Protein AF-A0A1E5RBU7-F1 (afdb_monomer_lite)

Secondary structure (DSSP, 8-state):
--TTTHHHHTT--GGGHHHHHHHHHHHHH-HHHHHTTTTHHHHHHHHHHHHHHHHHHHHHHHHHHHHHHHHHHHHHHHHHHHHHSHHHHHHHHHHHHHHHHHHHHHHHHHHHTTS--

Organism: NCBI:txid56408

Foldseek 3Di:
DVVVVVVVVVQDDCVLVVLVVLLVVQCVPDVVCVVVVVSVVSVVVSVVVSVVSVVVVVVVVVVVVVVVVVVVVVVVVVVCCVVPNVVVVVVVVVVVVVVVVVVVVVVVVVVVVVPDD

Sequence (117 aa):
MRLTFLFIISTFPPACYDLIQALNECHQKEYYKRALGLCNVEKDALSKCLHDARLEGTKYAINKNKEKRKRLEEKWKKMQEEQYGEDMFLKKLLQKKIAERDGKVAAEQGLANKTQP

InterPro domains:
  IPR013892 Cytochrome c oxidase biogenesis protein Cmc1-like [PF08583] (14-73)

Radius of gyration: 36.73 Å; chains: 1; bounding box: 60×24×111 Å

Structure (mmCIF, N/CA/C/O backbone):
data_AF-A0A1E5RBU7-F1
#
_entry.id   AF-A0A1E5RBU7-F1
#
loop_
_atom_site.group_PDB
_atom_site.id
_atom_site.type_symbol
_atom_site.label_atom_id
_atom_site.label_alt_id
_atom_site.label_comp_id
_atom_site.label_asym_id
_atom_site.label_entity_id
_atom_site.label_seq_id
_atom_site.pdbx_PDB_ins_code
_atom_site.Cartn_x
_atom_site.Cartn_y
_atom_site.Cartn_z
_atom_site.occupancy
_atom_site.B_iso_or_equiv
_atom_site.auth_seq_id
_atom_site.auth_comp_id
_atom_site.auth_asym_id
_atom_site.auth_atom_id
_atom_site.pdbx_PDB_model_num
ATOM 1 N N . MET A 1 1 ? 10.456 15.694 9.375 1.00 47.50 1 MET A N 1
ATOM 2 C CA . MET A 1 1 ? 10.848 15.39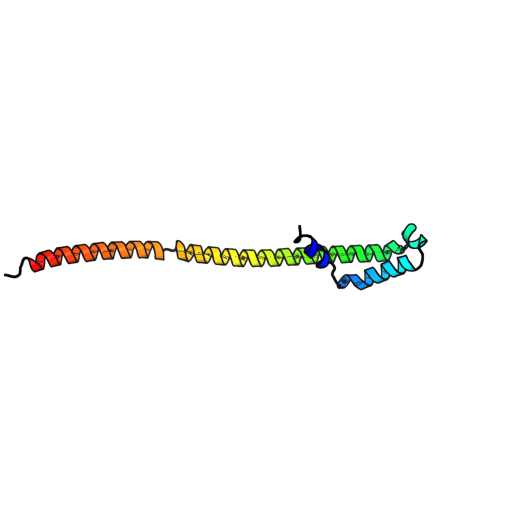8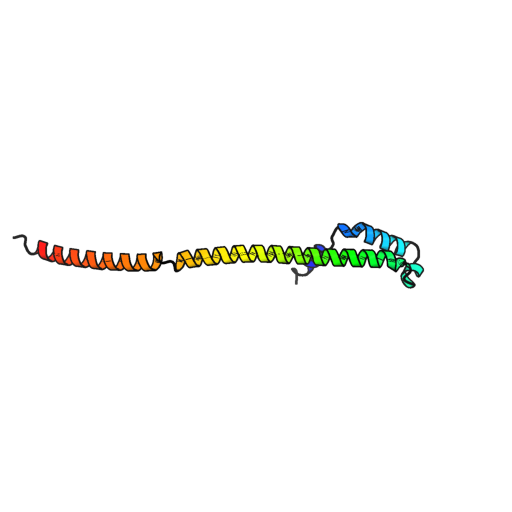 7.973 1.00 47.50 1 MET A CA 1
ATOM 3 C C . MET A 1 1 ? 11.666 14.103 7.791 1.00 47.50 1 MET A C 1
ATOM 5 O O . MET A 1 1 ? 12.143 13.863 6.695 1.00 47.50 1 MET A O 1
ATOM 9 N N . ARG A 1 2 ? 11.815 13.229 8.807 1.00 49.47 2 ARG A N 1
ATOM 10 C CA . ARG A 1 2 ? 12.570 11.957 8.688 1.00 49.47 2 ARG A CA 1
ATOM 11 C C . ARG A 1 2 ? 11.719 10.738 8.286 1.00 49.47 2 ARG A C 1
ATOM 13 O O . ARG A 1 2 ? 12.262 9.763 7.788 1.00 49.47 2 ARG A O 1
ATOM 20 N N . LEU A 1 3 ? 10.394 10.803 8.459 1.00 46.00 3 LEU A N 1
ATOM 21 C CA . LEU A 1 3 ? 9.478 9.696 8.139 1.00 46.00 3 LEU A CA 1
ATOM 22 C C . LEU A 1 3 ? 9.105 9.594 6.651 1.00 46.00 3 LEU A C 1
ATOM 24 O O . LEU A 1 3 ? 8.689 8.533 6.205 1.00 46.00 3 LEU A O 1
ATOM 28 N N . THR A 1 4 ? 9.280 10.659 5.867 1.00 54.56 4 THR A N 1
ATOM 29 C CA . THR A 1 4 ? 8.995 10.643 4.423 1.00 54.56 4 THR A CA 1
ATOM 30 C C . THR A 1 4 ? 10.096 9.959 3.610 1.00 54.56 4 THR A C 1
ATOM 32 O O . THR A 1 4 ? 9.807 9.375 2.572 1.00 54.56 4 THR A O 1
ATOM 35 N N . PHE A 1 5 ? 11.345 9.961 4.089 1.00 45.69 5 PHE A N 1
ATOM 36 C CA . PHE A 1 5 ? 12.487 9.421 3.341 1.00 45.69 5 PHE A CA 1
ATOM 37 C C . PHE A 1 5 ? 12.535 7.881 3.340 1.00 45.69 5 PHE A C 1
ATOM 39 O O . PHE A 1 5 ? 12.896 7.269 2.340 1.00 45.69 5 PHE A O 1
ATOM 46 N N . LEU A 1 6 ? 12.074 7.242 4.422 1.00 47.06 6 LEU A N 1
ATOM 47 C CA . LEU A 1 6 ? 11.942 5.779 4.508 1.00 47.06 6 LEU A CA 1
ATOM 48 C C . LEU A 1 6 ? 10.836 5.214 3.601 1.00 47.06 6 LEU A C 1
ATOM 50 O O . LEU A 1 6 ? 10.859 4.032 3.269 1.00 47.06 6 LEU A O 1
ATOM 54 N N . PHE A 1 7 ? 9.889 6.048 3.167 1.00 49.69 7 PHE A N 1
ATOM 55 C CA . PHE A 1 7 ? 8.786 5.613 2.311 1.00 49.69 7 PHE A CA 1
ATOM 56 C C . PHE A 1 7 ? 9.218 5.386 0.853 1.00 49.69 7 PHE A C 1
ATOM 58 O O . PHE A 1 7 ? 8.594 4.594 0.161 1.00 49.69 7 PHE A O 1
ATOM 65 N N . ILE A 1 8 ? 10.293 6.040 0.394 1.00 53.28 8 ILE A N 1
ATOM 66 C CA . ILE A 1 8 ? 10.735 6.001 -1.013 1.00 53.28 8 ILE A CA 1
ATOM 67 C C . ILE A 1 8 ? 11.624 4.779 -1.307 1.00 53.28 8 ILE A C 1
ATOM 69 O O . ILE A 1 8 ? 11.608 4.243 -2.411 1.00 53.28 8 ILE A O 1
ATOM 73 N N . ILE A 1 9 ? 12.381 4.295 -0.318 1.00 50.28 9 ILE A N 1
ATOM 74 C CA . ILE A 1 9 ? 13.330 3.182 -0.514 1.00 50.28 9 ILE A CA 1
ATOM 75 C C . ILE A 1 9 ? 12.614 1.816 -0.427 1.00 50.28 9 ILE A C 1
ATOM 77 O O . ILE A 1 9 ? 13.040 0.845 -1.039 1.00 50.28 9 ILE A O 1
ATOM 81 N N . SER A 1 10 ? 11.469 1.745 0.264 1.00 52.34 10 SER A N 1
ATOM 82 C CA . SER A 1 10 ? 10.642 0.531 0.391 1.00 52.34 10 SER A CA 1
ATOM 83 C C . SER A 1 10 ? 9.774 0.226 -0.844 1.00 52.34 10 SER A C 1
ATOM 85 O O . SER A 1 10 ? 9.113 -0.811 -0.876 1.00 52.34 10 SER A O 1
ATOM 87 N N . THR A 1 11 ? 9.701 1.132 -1.823 1.00 56.03 11 THR A N 1
ATOM 88 C CA . THR A 1 11 ? 8.712 1.090 -2.919 1.00 56.03 11 THR A CA 1
ATOM 89 C C . THR A 1 11 ? 9.247 0.576 -4.247 1.00 56.03 11 THR A C 1
ATOM 91 O O . THR A 1 11 ? 8.542 0.676 -5.247 1.00 56.03 11 THR A O 1
ATOM 94 N N . PHE A 1 12 ? 10.467 0.041 -4.289 1.00 60.22 12 PHE A N 1
ATOM 95 C CA . PHE A 1 12 ? 11.012 -0.540 -5.510 1.00 60.22 12 PHE A CA 1
ATOM 96 C C . PHE A 1 12 ? 10.989 -2.068 -5.424 1.00 60.22 12 PHE A C 1
ATOM 98 O O . PHE A 1 12 ? 11.821 -2.650 -4.728 1.00 60.22 12 PHE A O 1
ATOM 105 N N . PRO A 1 13 ? 10.016 -2.738 -6.062 1.00 65.31 13 PRO A N 1
ATOM 106 C CA . PRO A 1 13 ? 9.951 -4.186 -6.032 1.00 65.31 13 PRO A CA 1
ATOM 107 C C . PRO A 1 13 ? 11.118 -4.763 -6.839 1.00 65.31 13 PRO A C 1
ATOM 109 O O . PRO A 1 13 ? 11.345 -4.321 -7.969 1.00 65.31 13 PRO A O 1
ATOM 112 N N . PRO A 1 14 ? 11.803 -5.803 -6.332 1.00 71.06 14 PRO A N 1
ATOM 113 C CA . PRO A 1 14 ? 12.838 -6.498 -7.097 1.00 71.06 14 PRO A CA 1
ATOM 114 C C . PRO A 1 14 ? 12.282 -7.134 -8.383 1.00 71.06 14 PRO A C 1
ATOM 116 O O . PRO A 1 14 ? 13.035 -7.390 -9.311 1.00 71.06 14 PRO A O 1
ATOM 119 N N . ALA A 1 15 ? 10.960 -7.330 -8.470 1.00 80.12 15 ALA A N 1
ATOM 120 C CA . ALA A 1 15 ? 10.279 -7.935 -9.612 1.00 80.12 15 ALA A CA 1
ATOM 121 C C . ALA A 1 15 ? 10.439 -7.166 -10.938 1.00 80.12 15 ALA A C 1
ATOM 123 O O . ALA A 1 15 ? 10.315 -7.771 -11.995 1.00 80.12 15 ALA A O 1
ATOM 124 N N . CYS A 1 16 ? 10.721 -5.857 -10.909 1.00 88.81 16 CYS A N 1
ATOM 125 C CA . CYS A 1 16 ? 10.916 -5.077 -12.138 1.00 88.81 16 CYS A CA 1
ATOM 126 C C . CYS A 1 16 ? 12.394 -4.937 -12.547 1.00 88.81 16 CYS A C 1
ATOM 128 O O . CYS A 1 16 ? 12.669 -4.264 -13.542 1.00 88.81 16 CYS A O 1
ATOM 130 N N . TYR A 1 17 ? 13.335 -5.527 -11.793 1.00 89.44 17 TYR A N 1
ATOM 131 C CA . TYR A 1 17 ? 14.784 -5.342 -11.971 1.00 89.44 17 TYR A CA 1
ATOM 132 C C . TYR A 1 17 ? 15.259 -5.648 -13.397 1.00 89.44 17 TYR A C 1
ATOM 134 O O . TYR A 1 17 ? 15.958 -4.832 -13.996 1.00 89.44 17 TYR A O 1
ATOM 142 N N . ASP A 1 18 ? 14.792 -6.750 -13.978 1.00 89.94 18 ASP A N 1
ATOM 143 C CA . ASP A 1 18 ? 15.209 -7.191 -15.314 1.00 89.94 18 ASP A CA 1
ATOM 144 C C . ASP A 1 18 ? 14.802 -6.190 -16.409 1.00 89.94 18 ASP A C 1
ATOM 146 O O . ASP A 1 18 ? 15.564 -5.910 -17.335 1.00 89.94 18 ASP A O 1
ATOM 150 N N . LEU A 1 19 ? 13.627 -5.565 -16.273 1.00 90.50 19 LEU A N 1
ATOM 151 C CA . LEU A 1 19 ? 13.147 -4.535 -17.203 1.00 90.50 19 LEU A CA 1
ATOM 152 C C . LEU A 1 19 ? 13.949 -3.236 -17.082 1.00 90.50 19 LEU A C 1
ATOM 154 O O . LEU A 1 19 ? 14.170 -2.535 -18.070 1.00 90.50 19 LEU A O 1
ATOM 158 N N . ILE A 1 20 ? 14.412 -2.915 -15.874 1.00 90.94 20 ILE A N 1
ATOM 159 C CA . ILE A 1 20 ? 15.293 -1.766 -15.637 1.00 90.94 20 ILE A CA 1
ATOM 160 C C . ILE A 1 20 ? 16.658 -2.024 -16.251 1.00 90.94 20 ILE A C 1
ATOM 162 O O . ILE A 1 20 ? 17.218 -1.120 -16.867 1.00 90.94 20 ILE A O 1
ATOM 166 N N . GLN A 1 21 ? 17.177 -3.244 -16.110 1.00 92.69 21 GLN A N 1
ATOM 167 C CA . GLN A 1 21 ? 18.440 -3.633 -16.714 1.00 92.69 21 GLN A CA 1
ATOM 168 C C . GLN A 1 21 ? 18.356 -3.564 -18.241 1.00 92.69 21 GLN A C 1
ATOM 170 O O . GLN A 1 21 ? 19.189 -2.895 -18.846 1.00 92.69 21 GLN A O 1
ATOM 175 N N . ALA A 1 22 ? 17.305 -4.116 -18.852 1.00 90.50 22 ALA A N 1
ATOM 176 C CA . ALA A 1 22 ? 17.084 -4.046 -20.297 1.00 90.50 22 ALA A CA 1
ATOM 177 C C . ALA A 1 22 ? 16.984 -2.597 -20.816 1.00 90.50 22 ALA A C 1
ATOM 179 O O . ALA A 1 22 ? 17.621 -2.234 -21.809 1.00 90.50 22 ALA A O 1
ATOM 180 N N . LEU A 1 23 ? 16.243 -1.731 -20.115 1.00 91.38 23 LEU A N 1
ATOM 181 C CA . LEU A 1 23 ? 16.155 -0.312 -20.469 1.00 91.38 23 LEU A CA 1
ATOM 182 C C . LEU A 1 23 ? 17.512 0.391 -20.327 1.00 91.38 23 LEU A C 1
ATOM 184 O O . LEU A 1 23 ? 17.889 1.208 -21.171 1.00 91.38 23 LEU A O 1
ATOM 188 N N . ASN A 1 24 ? 18.258 0.071 -19.270 1.00 91.00 24 ASN A N 1
ATOM 189 C CA . ASN A 1 24 ? 19.578 0.640 -19.045 1.00 91.00 24 ASN A CA 1
ATOM 190 C C . ASN A 1 24 ? 20.560 0.180 -20.130 1.00 91.00 24 ASN A C 1
ATOM 192 O O . ASN A 1 24 ? 21.271 1.005 -20.686 1.00 91.00 24 ASN A O 1
ATOM 196 N N . GLU A 1 25 ? 20.538 -1.091 -20.522 1.00 91.75 25 GLU A N 1
ATOM 197 C CA . GLU A 1 25 ? 21.330 -1.602 -21.642 1.00 91.75 25 GLU A CA 1
ATOM 198 C C . GLU A 1 25 ? 21.001 -0.887 -22.958 1.00 91.75 25 GLU A C 1
ATOM 200 O O . GLU A 1 25 ? 21.914 -0.539 -23.707 1.00 91.75 25 GLU A O 1
ATOM 205 N N . CYS A 1 26 ? 19.724 -0.603 -23.236 1.00 88.81 26 CYS A N 1
ATOM 206 C CA . CYS A 1 26 ? 19.342 0.182 -24.412 1.00 88.81 26 CYS A CA 1
ATOM 207 C C . CYS A 1 26 ? 19.902 1.614 -24.353 1.00 88.81 26 CYS A C 1
ATOM 209 O O . CYS A 1 26 ? 20.430 2.117 -25.346 1.00 88.81 26 CYS A O 1
ATOM 211 N N . HIS A 1 27 ? 19.861 2.249 -23.177 1.00 89.69 27 HIS A N 1
ATOM 212 C CA . HIS A 1 27 ? 20.439 3.577 -22.964 1.00 89.69 27 HIS A CA 1
ATOM 213 C C . HIS A 1 27 ? 21.973 3.606 -23.044 1.00 89.69 27 HIS A C 1
ATOM 215 O O . HIS A 1 27 ? 22.522 4.629 -23.450 1.00 89.69 27 HIS A O 1
ATOM 221 N N . GLN A 1 28 ? 22.654 2.525 -22.652 1.00 90.12 28 GLN A N 1
ATOM 222 C CA . GLN A 1 28 ? 24.119 2.419 -22.675 1.00 90.12 28 GLN A CA 1
ATOM 223 C C . GLN A 1 28 ? 24.668 2.100 -24.069 1.00 90.12 28 GLN A C 1
ATOM 225 O O . GLN A 1 28 ? 25.783 2.502 -24.384 1.00 90.12 28 GLN A O 1
ATOM 230 N N . LYS A 1 29 ? 23.901 1.398 -24.914 1.00 85.56 29 LYS A N 1
ATOM 231 C CA . LYS A 1 29 ? 24.343 1.030 -26.268 1.00 85.56 29 LYS A CA 1
ATOM 232 C C . LYS A 1 29 ? 24.570 2.253 -27.155 1.00 85.56 29 LYS A C 1
ATOM 234 O O . LYS A 1 29 ? 25.589 2.329 -27.825 1.00 85.56 29 LYS A O 1
ATOM 239 N N . GLU A 1 30 ? 23.610 3.176 -27.203 1.00 83.38 30 GLU A N 1
ATOM 240 C CA . GLU A 1 30 ? 23.623 4.291 -28.158 1.00 83.38 30 GLU A CA 1
ATOM 241 C C . GLU A 1 30 ? 22.844 5.494 -27.598 1.00 83.38 30 GLU A C 1
ATOM 243 O O . GLU A 1 30 ? 21.621 5.439 -27.432 1.00 83.38 30 GLU A O 1
ATOM 248 N N . TYR A 1 31 ? 23.516 6.624 -27.359 1.00 83.06 31 TYR A N 1
ATOM 249 C CA . TYR A 1 31 ? 22.878 7.828 -26.805 1.00 83.06 31 TYR A CA 1
ATOM 250 C C . TYR A 1 31 ? 21.739 8.370 -27.690 1.00 83.06 31 TYR A C 1
ATOM 252 O O . TYR A 1 31 ? 20.696 8.792 -27.183 1.00 83.06 31 TYR A O 1
ATOM 260 N N . TYR A 1 32 ? 21.884 8.306 -29.019 1.00 84.31 32 TYR A N 1
ATOM 261 C CA . TYR A 1 32 ? 20.841 8.774 -29.937 1.00 84.31 32 TYR A CA 1
ATOM 262 C C . TYR A 1 32 ? 19.578 7.905 -29.874 1.00 84.31 32 TYR A C 1
ATOM 264 O O . TYR A 1 32 ? 18.479 8.429 -30.039 1.00 84.31 32 TYR A O 1
ATOM 272 N N . LYS A 1 33 ? 19.693 6.600 -29.572 1.00 83.38 33 LYS A N 1
ATOM 273 C CA . LYS A 1 33 ? 18.524 5.717 -29.420 1.00 83.38 33 LYS A CA 1
ATOM 274 C C . LYS A 1 33 ? 17.657 6.146 -28.245 1.00 83.38 33 LYS A C 1
ATOM 276 O O . LYS A 1 33 ? 16.432 6.154 -28.351 1.00 83.38 33 LYS A O 1
ATOM 281 N N . ARG A 1 34 ? 18.288 6.596 -27.160 1.00 84.19 34 ARG A N 1
ATOM 282 C CA . ARG A 1 34 ? 17.597 7.215 -26.027 1.00 84.19 34 ARG A CA 1
ATOM 283 C C . ARG A 1 34 ? 16.938 8.541 -26.417 1.00 84.19 34 ARG A C 1
ATOM 285 O O . ARG A 1 34 ? 15.782 8.756 -26.067 1.00 84.1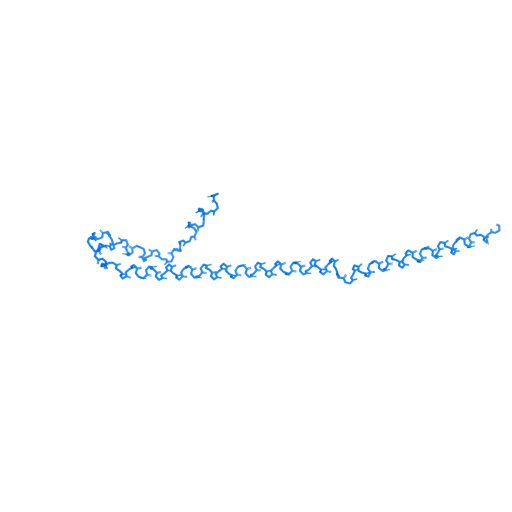9 34 ARG A O 1
ATOM 292 N N . ALA A 1 35 ? 17.650 9.413 -27.131 1.00 84.88 35 ALA A N 1
ATOM 293 C CA . ALA A 1 35 ? 17.145 10.737 -27.506 1.00 84.88 35 ALA A CA 1
ATOM 294 C C . ALA A 1 35 ? 15.968 10.681 -28.500 1.00 84.88 35 ALA A C 1
ATOM 296 O O . ALA A 1 35 ? 15.039 11.476 -28.395 1.00 84.88 35 ALA A O 1
ATOM 297 N N . LEU A 1 36 ? 15.985 9.721 -29.428 1.00 87.69 36 LEU A N 1
ATOM 298 C CA . LEU A 1 36 ? 14.957 9.542 -30.460 1.00 87.69 36 LEU A CA 1
ATOM 299 C C . LEU A 1 36 ? 13.798 8.627 -30.022 1.00 87.69 36 LEU A C 1
ATOM 301 O O . LEU A 1 36 ? 12.867 8.413 -30.792 1.00 87.69 36 LEU A O 1
ATOM 305 N N . GLY A 1 37 ? 13.839 8.076 -28.801 1.00 85.25 37 GLY A N 1
ATOM 306 C CA . GLY A 1 37 ? 12.773 7.214 -28.274 1.00 85.25 37 GLY A CA 1
ATOM 307 C C . GLY A 1 37 ? 12.767 5.786 -28.833 1.00 85.25 37 GLY A C 1
ATOM 308 O O . GLY A 1 37 ? 11.746 5.107 -28.791 1.00 85.25 37 GLY A O 1
ATOM 309 N N . LEU A 1 38 ? 13.897 5.289 -29.333 1.00 87.69 38 LEU A N 1
ATOM 310 C CA . LEU A 1 38 ? 14.020 3.916 -29.843 1.00 87.69 38 LEU A CA 1
ATOM 311 C C . LEU A 1 38 ? 13.989 2.853 -28.724 1.00 87.69 38 LEU A C 1
ATOM 313 O O . LEU A 1 38 ? 13.737 1.692 -29.016 1.00 87.69 38 LEU A O 1
ATOM 317 N N . CYS A 1 39 ? 14.176 3.249 -27.459 1.00 88.88 39 CYS A N 1
ATOM 318 C CA . CYS A 1 39 ? 14.075 2.386 -26.267 1.00 88.88 39 CYS A CA 1
ATOM 319 C C . CYS A 1 39 ? 12.670 2.392 -25.614 1.00 88.88 39 CYS A C 1
ATOM 321 O O . CYS A 1 39 ? 12.530 2.188 -24.405 1.00 88.88 39 CYS A O 1
ATOM 323 N N . ASN A 1 40 ? 11.615 2.742 -26.364 1.00 88.44 40 ASN A N 1
ATOM 324 C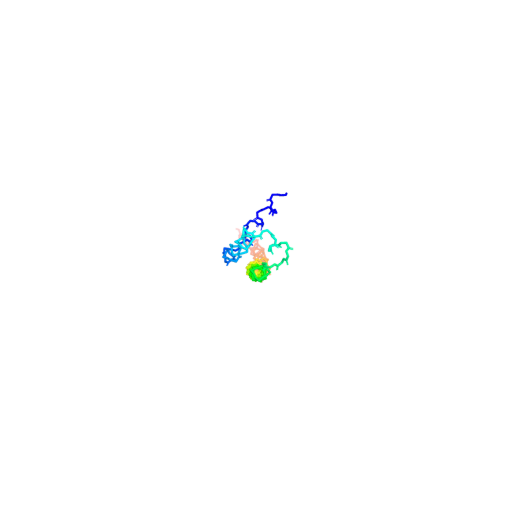 CA . ASN A 1 40 ? 10.263 2.870 -25.802 1.00 88.44 40 ASN A CA 1
ATOM 325 C C . ASN A 1 40 ? 9.633 1.519 -25.432 1.00 88.44 40 ASN A C 1
ATOM 327 O O . ASN A 1 40 ? 8.818 1.471 -24.518 1.00 88.44 40 ASN A O 1
ATOM 331 N N . VAL A 1 41 ? 10.031 0.419 -26.076 1.00 88.75 41 VAL A N 1
ATOM 332 C CA . VAL A 1 41 ? 9.452 -0.909 -25.811 1.00 88.75 41 VAL A CA 1
ATOM 333 C C . VAL A 1 41 ? 9.772 -1.371 -24.388 1.00 88.75 41 VAL A C 1
ATOM 335 O O . VAL A 1 41 ? 8.877 -1.744 -23.627 1.00 88.75 41 VAL A O 1
ATOM 338 N N . GLU A 1 42 ? 11.041 -1.286 -23.996 1.00 89.06 42 GLU A N 1
ATOM 339 C CA . GLU A 1 42 ? 11.521 -1.641 -22.661 1.00 89.06 42 GLU A CA 1
ATOM 340 C C . GLU A 1 42 ? 10.961 -0.675 -21.611 1.00 89.06 42 GLU A C 1
ATOM 342 O O . GLU A 1 42 ? 10.541 -1.086 -20.527 1.00 89.06 42 GLU A O 1
ATOM 347 N N . LYS A 1 43 ? 10.886 0.617 -21.954 1.00 89.69 43 LYS A N 1
ATOM 348 C CA . LYS A 1 43 ? 10.302 1.655 -21.097 1.00 89.69 43 LYS A CA 1
ATOM 349 C C . LYS A 1 43 ? 8.818 1.410 -20.818 1.00 89.69 43 LYS A C 1
ATOM 351 O O . LYS A 1 43 ? 8.380 1.593 -19.679 1.00 89.69 43 LYS A O 1
ATOM 356 N N . ASP A 1 44 ? 8.044 1.012 -21.820 1.00 93.25 44 ASP A N 1
ATOM 357 C CA . ASP A 1 44 ? 6.613 0.748 -21.674 1.00 93.25 44 ASP A CA 1
ATOM 358 C C . ASP A 1 44 ? 6.373 -0.507 -20.835 1.00 93.25 44 ASP A C 1
ATOM 360 O O . ASP A 1 44 ? 5.507 -0.511 -19.956 1.00 93.25 44 ASP A O 1
ATOM 364 N N . ALA A 1 45 ? 7.178 -1.552 -21.046 1.00 92.19 45 ALA A N 1
ATOM 365 C CA . ALA A 1 45 ? 7.152 -2.752 -20.216 1.00 92.19 45 ALA A CA 1
ATOM 366 C C . ALA A 1 45 ? 7.473 -2.426 -18.747 1.00 92.19 45 ALA A C 1
ATOM 368 O O . ALA A 1 45 ? 6.730 -2.818 -17.844 1.00 92.19 45 ALA A O 1
ATOM 369 N N . LEU A 1 46 ? 8.521 -1.633 -18.501 1.00 92.44 46 LEU A N 1
ATOM 370 C CA . LEU A 1 46 ? 8.875 -1.172 -17.160 1.00 92.44 46 LEU A CA 1
ATOM 371 C C . LEU A 1 46 ? 7.764 -0.324 -16.526 1.00 92.44 46 LEU A C 1
ATOM 373 O O . LEU A 1 46 ? 7.434 -0.507 -15.354 1.00 92.44 46 LEU A O 1
ATOM 377 N N . SER A 1 47 ? 7.161 0.584 -17.293 1.00 91.88 47 SER A N 1
ATOM 378 C CA . SER A 1 47 ? 6.087 1.451 -16.795 1.00 91.88 47 SER A CA 1
ATOM 379 C C . SER A 1 47 ? 4.864 0.643 -16.358 1.00 91.88 47 SER A C 1
ATOM 381 O O . SER A 1 47 ? 4.273 0.953 -15.324 1.00 91.88 47 SER A O 1
ATOM 383 N N . LYS A 1 48 ? 4.524 -0.428 -17.089 1.00 93.38 48 LYS A N 1
ATOM 384 C CA . LYS A 1 48 ? 3.467 -1.372 -16.696 1.00 93.38 48 LYS A CA 1
ATOM 385 C C . LYS A 1 48 ? 3.826 -2.111 -15.407 1.00 93.38 48 LYS A C 1
ATOM 387 O O . LYS A 1 48 ? 3.042 -2.080 -14.465 1.00 93.38 48 LYS A O 1
ATOM 392 N N . CYS A 1 49 ? 5.038 -2.662 -15.316 1.00 93.12 49 CYS A N 1
ATOM 393 C CA . CYS A 1 49 ? 5.499 -3.360 -14.111 1.00 93.12 49 CYS A CA 1
ATOM 394 C C . CYS A 1 49 ? 5.425 -2.472 -12.857 1.00 93.12 49 CYS A C 1
ATOM 396 O O . CYS A 1 49 ? 4.888 -2.872 -11.825 1.00 93.12 49 CYS A O 1
ATOM 398 N N . LEU A 1 50 ? 5.905 -1.226 -12.950 1.00 90.50 50 LEU A N 1
ATOM 399 C CA . LEU A 1 50 ? 5.854 -0.271 -11.839 1.00 90.50 50 LEU A CA 1
ATOM 400 C C . LEU A 1 50 ? 4.422 0.145 -11.483 1.00 90.50 50 LEU A C 1
ATOM 402 O O . LEU A 1 50 ? 4.123 0.394 -10.311 1.00 90.50 50 LEU A O 1
ATOM 406 N N . HIS A 1 51 ? 3.534 0.229 -12.474 1.00 91.25 51 HIS A N 1
ATOM 407 C CA . HIS A 1 51 ? 2.122 0.500 -12.240 1.00 91.25 51 HIS A CA 1
ATOM 408 C C . HIS A 1 51 ? 1.461 -0.637 -11.454 1.00 91.25 51 HIS A C 1
ATOM 410 O O . HIS A 1 51 ? 0.829 -0.385 -10.425 1.00 91.25 51 HIS A O 1
ATOM 416 N N . ASP A 1 52 ? 1.671 -1.879 -11.882 1.00 91.62 52 ASP A N 1
ATOM 417 C CA . ASP A 1 52 ? 1.105 -3.062 -11.234 1.00 91.62 52 ASP A CA 1
ATOM 418 C C . ASP A 1 52 ? 1.638 -3.222 -9.810 1.00 91.62 52 ASP A C 1
ATOM 420 O O . ASP A 1 52 ? 0.859 -3.348 -8.864 1.00 91.62 52 ASP A O 1
ATOM 424 N N . ALA A 1 53 ? 2.946 -3.060 -9.622 1.00 89.69 53 ALA A N 1
ATOM 425 C CA . ALA A 1 53 ? 3.575 -3.039 -8.308 1.00 89.69 53 ALA A CA 1
ATOM 426 C C . ALA A 1 53 ? 2.958 -1.997 -7.358 1.00 89.69 53 ALA A C 1
ATOM 428 O O . ALA A 1 53 ? 2.711 -2.264 -6.177 1.00 89.69 53 ALA A O 1
ATOM 429 N N . ARG A 1 54 ? 2.672 -0.791 -7.865 1.00 89.19 54 ARG A N 1
ATOM 430 C CA . ARG A 1 54 ? 2.002 0.259 -7.087 1.00 89.19 54 ARG A CA 1
ATOM 431 C C . ARG A 1 54 ? 0.579 -0.152 -6.705 1.00 89.19 54 ARG A C 1
ATOM 433 O O . ARG A 1 54 ? 0.155 0.098 -5.570 1.00 89.19 54 ARG A O 1
ATOM 440 N N . LEU A 1 55 ? -0.168 -0.756 -7.628 1.00 91.12 55 LEU A N 1
ATOM 441 C CA . LEU A 1 55 ? -1.518 -1.253 -7.363 1.00 91.12 55 LEU A CA 1
ATOM 442 C C . LEU A 1 55 ? -1.506 -2.373 -6.320 1.00 91.12 55 LEU A C 1
ATOM 444 O O . LEU A 1 55 ? -2.318 -2.346 -5.395 1.00 91.12 55 LEU A O 1
ATOM 448 N N . GLU A 1 56 ? -0.579 -3.320 -6.419 1.00 90.25 56 GLU A N 1
ATOM 449 C CA . GLU A 1 56 ? -0.409 -4.408 -5.454 1.00 90.25 56 GLU A CA 1
ATOM 450 C C . GLU A 1 56 ? -0.057 -3.889 -4.063 1.00 90.25 56 GLU A C 1
ATOM 452 O O . GLU A 1 56 ? -0.722 -4.247 -3.086 1.00 90.25 56 GLU A O 1
ATOM 457 N N . GLY A 1 57 ? 0.907 -2.970 -3.967 1.00 88.00 57 GLY A N 1
ATOM 458 C CA . GLY A 1 57 ? 1.255 -2.317 -2.706 1.00 88.00 57 GLY A CA 1
ATOM 459 C C . GLY A 1 57 ? 0.057 -1.596 -2.081 1.00 88.00 57 GLY A C 1
ATOM 460 O O . GLY A 1 57 ? -0.192 -1.704 -0.877 1.00 88.00 57 GLY A O 1
ATOM 461 N N . THR A 1 58 ? -0.749 -0.926 -2.909 1.00 87.88 58 THR A N 1
ATOM 462 C CA . THR A 1 58 ? -1.977 -0.252 -2.465 1.00 87.88 58 THR A CA 1
ATOM 463 C C . THR A 1 58 ? -3.023 -1.257 -1.974 1.00 87.88 58 THR A C 1
ATOM 465 O O . THR A 1 58 ? -3.585 -1.078 -0.892 1.00 87.88 58 THR A O 1
ATOM 468 N N . LYS A 1 59 ? -3.259 -2.349 -2.712 1.00 91.75 59 LYS A N 1
ATOM 469 C CA . LYS A 1 59 ? -4.179 -3.432 -2.317 1.00 91.75 59 LYS A CA 1
ATOM 470 C C . LYS A 1 59 ? -3.754 -4.063 -0.989 1.00 91.75 59 LYS A C 1
ATOM 472 O O . LYS A 1 59 ? -4.586 -4.222 -0.093 1.00 91.75 59 LYS A O 1
ATOM 477 N N . TYR A 1 60 ? -2.466 -4.364 -0.832 1.00 90.75 60 TYR A N 1
ATOM 478 C CA . TYR A 1 60 ? -1.906 -4.899 0.408 1.00 90.75 60 TYR A CA 1
ATOM 479 C C . TYR A 1 60 ? -2.122 -3.938 1.585 1.00 90.75 60 TYR A C 1
ATOM 481 O O . TYR A 1 60 ? -2.617 -4.349 2.638 1.00 90.75 60 TYR A O 1
ATOM 489 N N . ALA A 1 61 ? -1.832 -2.646 1.403 1.00 88.94 61 ALA A N 1
ATOM 490 C CA . ALA A 1 61 ? -2.043 -1.632 2.433 1.00 88.94 61 ALA A CA 1
ATOM 491 C C . ALA A 1 61 ? -3.524 -1.500 2.828 1.00 88.94 61 ALA A C 1
ATOM 493 O O . ALA A 1 61 ? -3.840 -1.435 4.018 1.00 88.94 61 ALA A O 1
ATOM 494 N N . ILE A 1 62 ? -4.441 -1.520 1.854 1.00 92.38 62 ILE A N 1
ATOM 495 C CA . ILE A 1 62 ? -5.889 -1.499 2.103 1.00 92.38 62 ILE A CA 1
ATOM 496 C C . ILE A 1 62 ? -6.307 -2.718 2.927 1.00 92.38 62 ILE A C 1
ATOM 498 O O . ILE A 1 62 ? -6.997 -2.560 3.934 1.00 92.38 62 ILE A O 1
ATOM 502 N N . ASN A 1 63 ? -5.878 -3.922 2.544 1.00 94.94 63 ASN A N 1
ATOM 503 C CA . ASN A 1 63 ? -6.234 -5.152 3.253 1.00 94.94 63 ASN A CA 1
ATOM 504 C C . ASN A 1 63 ? -5.691 -5.159 4.686 1.00 94.94 63 ASN A C 1
ATOM 506 O O . ASN A 1 63 ? -6.443 -5.410 5.628 1.00 94.94 63 ASN A O 1
ATOM 510 N N . LYS A 1 64 ? -4.428 -4.766 4.868 1.00 94.75 64 LYS A N 1
ATOM 511 C CA . LYS A 1 64 ? -3.803 -4.626 6.189 1.00 94.75 64 LYS A CA 1
ATOM 512 C C . LYS A 1 64 ? -4.527 -3.599 7.060 1.00 94.75 64 LYS A C 1
ATOM 514 O O . LYS A 1 64 ? -4.717 -3.817 8.255 1.00 94.75 64 LYS A O 1
ATOM 519 N N . ASN A 1 65 ? -4.959 -2.481 6.480 1.00 92.75 65 ASN A N 1
ATOM 520 C CA . ASN A 1 65 ? -5.722 -1.467 7.203 1.00 92.75 65 ASN A CA 1
ATOM 521 C C . ASN A 1 65 ? -7.126 -1.959 7.565 1.00 92.75 65 ASN A C 1
ATOM 523 O O . ASN A 1 65 ? -7.572 -1.717 8.684 1.00 92.75 65 ASN A O 1
ATOM 527 N N . LYS A 1 66 ? -7.806 -2.686 6.671 1.00 95.50 66 LYS A N 1
ATOM 528 C CA . LYS A 1 66 ? -9.099 -3.322 6.968 1.00 95.50 66 LYS A CA 1
ATOM 529 C C . LYS A 1 66 ? -8.977 -4.308 8.128 1.00 95.50 66 LYS A C 1
ATOM 531 O O . LYS A 1 66 ? -9.780 -4.251 9.051 1.00 95.50 66 LYS A O 1
ATOM 536 N N . GLU A 1 67 ? -7.959 -5.163 8.119 1.00 95.38 67 GLU A N 1
ATOM 537 C CA . GLU A 1 67 ? -7.701 -6.121 9.198 1.00 95.38 67 GLU A CA 1
ATOM 538 C C . GLU A 1 67 ? -7.423 -5.419 10.535 1.00 95.38 67 GLU A C 1
ATOM 540 O O . GLU A 1 67 ? -8.015 -5.761 11.558 1.00 95.38 67 GLU A O 1
ATOM 545 N N . LYS A 1 68 ? -6.580 -4.379 10.528 1.00 93.94 68 LYS A N 1
ATOM 546 C CA . LYS A 1 68 ? -6.334 -3.554 11.718 1.00 93.94 68 LYS A CA 1
ATOM 547 C C . LYS A 1 68 ? -7.615 -2.909 12.240 1.00 93.94 68 LYS A C 1
ATOM 549 O O . LYS A 1 68 ? -7.845 -2.938 13.443 1.00 93.94 68 LYS A O 1
ATOM 554 N N . ARG A 1 69 ? -8.447 -2.351 11.354 1.00 93.50 69 ARG A N 1
ATOM 555 C CA . ARG A 1 69 ? -9.728 -1.736 11.732 1.00 93.50 69 ARG A CA 1
ATOM 556 C C . ARG A 1 69 ? -10.670 -2.744 12.378 1.00 93.50 69 ARG A C 1
ATOM 558 O O . ARG A 1 69 ? -11.169 -2.446 13.452 1.00 93.50 69 ARG A O 1
ATOM 565 N N . LYS A 1 70 ? -10.825 -3.938 11.795 1.00 95.62 70 LYS A N 1
ATOM 566 C CA . LYS A 1 70 ? -11.638 -5.019 12.382 1.00 95.62 70 LYS A CA 1
ATOM 567 C C . LYS A 1 70 ? -11.181 -5.365 13.799 1.00 95.62 70 LYS A C 1
ATOM 569 O O . LYS A 1 70 ? -11.981 -5.357 14.722 1.00 95.62 70 LYS A O 1
ATOM 574 N N . ARG A 1 71 ? -9.873 -5.561 13.997 1.00 94.56 71 ARG A N 1
ATOM 575 C CA . ARG A 1 71 ? -9.304 -5.861 15.324 1.00 94.56 71 ARG A CA 1
ATOM 576 C C . ARG A 1 71 ? -9.529 -4.744 16.342 1.00 94.56 71 ARG A C 1
ATOM 578 O O . ARG A 1 71 ? -9.690 -5.020 17.526 1.00 94.56 71 ARG A O 1
ATOM 585 N N . LEU A 1 72 ? -9.468 -3.485 15.910 1.00 93.38 72 LEU A N 1
ATOM 586 C CA . LEU A 1 72 ? -9.728 -2.341 16.786 1.00 93.38 72 LEU A CA 1
ATOM 587 C C . LEU A 1 72 ? -11.207 -2.248 17.152 1.00 93.38 72 LEU A C 1
ATOM 589 O O . LEU A 1 72 ? -11.522 -2.052 18.319 1.00 93.38 72 LEU A O 1
ATOM 593 N N . GLU A 1 73 ? -12.095 -2.446 16.184 1.00 94.12 73 GLU A N 1
ATOM 594 C CA . GLU A 1 73 ? -13.541 -2.447 16.389 1.00 94.12 73 GLU A CA 1
ATOM 595 C C . GLU A 1 73 ? -13.983 -3.576 17.327 1.00 94.12 73 GLU A C 1
ATOM 597 O O . GLU A 1 73 ? -14.714 -3.326 18.279 1.00 94.12 73 GLU A O 1
ATOM 602 N N . GLU A 1 74 ? -13.459 -4.792 17.150 1.00 93.69 74 GLU A N 1
ATOM 603 C CA . GLU A 1 74 ? -13.692 -5.916 18.066 1.00 93.69 74 GLU A CA 1
ATOM 604 C C . GLU A 1 74 ? -13.240 -5.595 19.497 1.00 93.69 74 GLU A C 1
ATOM 606 O O . GLU A 1 74 ? -13.942 -5.905 20.459 1.00 93.69 74 GLU A O 1
ATOM 611 N N . LYS A 1 75 ? -12.077 -4.951 19.657 1.00 92.25 75 LYS A N 1
ATOM 612 C CA . LYS A 1 75 ? -11.587 -4.516 20.974 1.00 92.25 75 LYS A CA 1
ATOM 613 C C . LYS A 1 75 ? -12.465 -3.427 21.579 1.00 92.25 75 LYS A C 1
ATOM 615 O O . LYS A 1 75 ? -12.760 -3.491 22.767 1.00 92.25 75 LYS A O 1
ATOM 620 N N . TRP A 1 76 ? -12.881 -2.439 20.789 1.00 89.69 76 TRP A N 1
ATOM 621 C CA . TRP A 1 76 ? -13.790 -1.389 21.249 1.00 89.69 76 TRP A CA 1
ATOM 622 C C . TRP A 1 76 ? -15.138 -1.957 21.675 1.00 89.69 76 TRP A C 1
ATOM 624 O O . TRP A 1 76 ? -15.628 -1.578 22.734 1.00 89.69 76 TRP A O 1
ATOM 634 N N . LYS A 1 77 ? -15.689 -2.912 20.918 1.00 90.31 77 LYS A N 1
ATOM 635 C CA . LYS A 1 77 ? -16.935 -3.591 21.273 1.00 90.31 77 LYS A CA 1
ATOM 636 C C . LYS A 1 77 ? -16.810 -4.347 22.596 1.00 90.31 77 LYS A C 1
ATOM 638 O O . LYS A 1 77 ? -17.642 -4.149 23.470 1.00 90.31 77 LYS A O 1
ATOM 643 N N . LYS A 1 78 ? -15.737 -5.126 22.784 1.00 86.75 78 LYS A N 1
ATOM 644 C CA . LYS A 1 78 ? -15.470 -5.826 24.055 1.00 86.75 78 LYS A CA 1
ATOM 645 C C . LYS A 1 78 ? -15.379 -4.865 25.238 1.00 86.75 78 LYS A C 1
ATOM 647 O O . LYS A 1 78 ? -16.011 -5.096 26.257 1.00 86.75 78 LYS A O 1
ATOM 652 N N . MET A 1 79 ? -14.652 -3.757 25.088 1.00 81.12 79 MET A N 1
ATOM 653 C CA . MET A 1 79 ? -14.549 -2.756 26.155 1.00 81.12 79 MET A CA 1
ATOM 654 C C . MET A 1 79 ? -15.893 -2.076 26.448 1.00 81.12 79 MET A C 1
ATOM 656 O O . MET A 1 79 ? -16.191 -1.795 27.604 1.00 81.12 79 MET A O 1
ATOM 660 N N . GLN A 1 80 ? -16.718 -1.816 25.430 1.00 80.88 80 GLN A N 1
ATOM 661 C CA . GLN A 1 80 ? -18.067 -1.279 25.633 1.00 80.88 80 GLN A CA 1
ATOM 662 C C . GLN A 1 80 ? -18.987 -2.284 26.333 1.00 80.88 80 GLN A C 1
ATOM 664 O O . GLN A 1 80 ? -19.707 -1.891 27.246 1.00 80.88 80 GLN A O 1
ATOM 669 N N . GLU A 1 81 ? -18.943 -3.562 25.952 1.00 77.12 81 GLU A N 1
ATOM 670 C CA . GLU A 1 81 ? -19.687 -4.639 26.617 1.00 77.12 81 GLU A CA 1
ATOM 671 C C . GLU A 1 81 ? -19.263 -4.780 28.089 1.00 77.12 81 GLU A C 1
ATOM 673 O O . GLU A 1 81 ? -20.117 -4.837 28.967 1.00 77.12 81 GLU A O 1
ATOM 678 N N . GLU A 1 82 ? -17.964 -4.732 28.390 1.00 71.62 82 GLU A N 1
ATOM 679 C CA . GLU A 1 82 ? -17.455 -4.786 29.769 1.00 71.62 82 GLU A CA 1
ATOM 680 C C . GLU A 1 82 ? -17.853 -3.559 30.608 1.00 71.62 82 GLU A C 1
ATOM 682 O O . GLU A 1 82 ? -18.108 -3.672 31.808 1.00 71.62 82 GLU A O 1
ATOM 687 N N . GLN A 1 83 ? -17.894 -2.373 29.997 1.00 64.94 83 GLN A N 1
ATOM 688 C CA . GLN A 1 83 ? -18.095 -1.111 30.713 1.00 64.94 83 GLN A CA 1
ATOM 689 C C . GLN A 1 83 ? -19.576 -0.706 30.834 1.00 64.94 83 GLN A C 1
ATOM 691 O O . GLN A 1 83 ? -19.951 -0.061 31.816 1.00 64.94 83 GLN A O 1
ATOM 696 N N . TYR A 1 84 ? -20.419 -1.099 29.874 1.00 61.19 84 TYR A N 1
ATOM 697 C CA . TYR A 1 84 ? -21.840 -0.733 29.790 1.00 61.19 84 TYR A CA 1
ATOM 698 C C . TYR A 1 84 ? -22.802 -1.932 29.726 1.00 61.19 84 TYR A C 1
ATOM 700 O O . TYR A 1 84 ? -24.011 -1.717 29.649 1.00 61.19 84 TYR A O 1
ATOM 708 N N . GLY A 1 85 ? -22.310 -3.174 29.765 1.00 64.50 85 GLY A N 1
ATOM 709 C CA . GLY A 1 85 ? -23.152 -4.373 29.796 1.00 64.50 85 GLY A CA 1
ATOM 710 C C . GLY A 1 85 ? -24.082 -4.421 31.013 1.00 64.50 85 GLY A C 1
ATOM 711 O O . GLY A 1 85 ? -23.826 -3.773 32.036 1.00 64.50 85 GLY A O 1
ATOM 712 N N . GLU A 1 86 ? -25.167 -5.202 30.908 1.00 60.28 86 GLU A N 1
ATOM 713 C CA . GLU A 1 86 ? -26.192 -5.373 31.957 1.00 60.28 86 GLU A CA 1
ATOM 714 C C . GLU A 1 86 ? -25.586 -5.648 33.340 1.00 60.28 86 GLU A C 1
ATOM 716 O O . GLU A 1 86 ? -26.119 -5.192 34.350 1.00 60.28 86 GLU A O 1
ATOM 721 N N . ASP A 1 87 ? -24.417 -6.285 33.385 1.00 65.12 87 ASP A N 1
ATOM 722 C CA . ASP A 1 87 ? -23.646 -6.583 34.588 1.00 65.12 87 ASP A CA 1
ATOM 723 C C . ASP A 1 87 ? -23.335 -5.352 35.451 1.00 65.12 87 ASP A C 1
ATOM 725 O O . ASP A 1 87 ? -23.349 -5.447 36.678 1.00 65.12 87 ASP A O 1
ATOM 729 N N . MET A 1 88 ? -23.075 -4.179 34.861 1.00 67.81 88 MET A N 1
ATOM 730 C CA . MET A 1 88 ? -22.807 -2.956 35.632 1.00 67.81 88 MET A CA 1
ATOM 731 C C . MET A 1 88 ? -24.080 -2.371 36.246 1.00 67.81 88 MET A C 1
ATOM 733 O O . MET A 1 88 ? -24.059 -1.879 37.380 1.00 67.81 88 MET A O 1
ATOM 737 N N . PHE A 1 89 ? -25.202 -2.446 35.531 1.00 76.94 89 PHE A N 1
ATOM 738 C CA . PHE A 1 89 ? -26.504 -2.055 36.067 1.00 76.94 89 PHE A CA 1
ATOM 739 C C . PHE A 1 89 ? -26.959 -3.034 37.155 1.00 76.94 89 PHE A C 1
ATOM 741 O O . PHE A 1 89 ? -27.356 -2.618 38.245 1.00 76.94 89 PHE A O 1
ATOM 748 N N . LEU A 1 90 ? -26.799 -4.333 36.908 1.00 81.88 90 LEU A N 1
ATOM 749 C CA . LEU A 1 90 ? -27.140 -5.401 37.834 1.00 81.88 90 LEU A CA 1
ATOM 750 C C . LEU A 1 90 ? -26.281 -5.344 39.102 1.00 81.88 90 LEU A C 1
ATOM 752 O O . LEU A 1 90 ? -26.827 -5.443 40.199 1.00 81.88 90 LEU A O 1
ATOM 756 N N . LYS A 1 91 ? -24.970 -5.082 38.987 1.00 82.94 91 LYS A N 1
ATOM 757 C CA . LYS A 1 91 ? -24.083 -4.843 40.140 1.00 82.94 91 LYS A CA 1
ATOM 758 C C . LYS A 1 91 ? -24.563 -3.671 40.989 1.00 82.94 91 LYS A C 1
ATOM 760 O O . LYS A 1 91 ? -24.659 -3.817 42.205 1.00 82.94 91 LYS A O 1
ATOM 765 N N . LYS A 1 92 ? -24.920 -2.537 40.373 1.00 84.62 92 LYS A N 1
ATOM 766 C CA . LYS A 1 92 ? -25.461 -1.375 41.101 1.00 84.62 92 LYS A CA 1
ATOM 767 C C . LYS A 1 92 ? -26.775 -1.703 41.815 1.00 84.62 92 LYS A C 1
ATOM 769 O O . LYS A 1 92 ? -26.947 -1.332 42.975 1.00 84.62 92 LYS A O 1
ATOM 774 N N . LEU A 1 93 ? -27.690 -2.417 41.156 1.00 89.12 93 LEU A N 1
ATOM 775 C CA . LEU A 1 93 ? -28.950 -2.851 41.768 1.00 89.12 93 LEU A CA 1
ATOM 776 C C . LEU A 1 93 ? -28.730 -3.823 42.931 1.00 89.12 93 LEU A C 1
ATOM 778 O O . LEU A 1 93 ? -29.380 -3.694 43.969 1.00 89.12 93 LEU A O 1
ATOM 782 N N . LEU A 1 94 ? -27.808 -4.776 42.777 1.00 90.31 94 LEU A N 1
ATOM 783 C CA . LEU A 1 94 ? -27.458 -5.737 43.818 1.00 90.31 94 LEU A CA 1
ATOM 784 C C . LEU A 1 94 ? -26.892 -5.014 45.043 1.00 90.31 94 LEU A C 1
ATOM 786 O O . LEU A 1 94 ? -27.335 -5.255 46.163 1.00 90.31 94 LEU A O 1
ATOM 790 N N . GLN A 1 95 ? -25.984 -4.066 44.817 1.00 90.81 95 GLN A N 1
ATOM 791 C CA . GLN A 1 95 ? -25.378 -3.250 45.864 1.00 90.81 95 GLN A CA 1
ATOM 792 C C . GLN A 1 95 ? -26.430 -2.431 46.626 1.00 90.81 95 GLN A C 1
ATOM 794 O O . GLN A 1 95 ? -26.406 -2.389 47.855 1.00 90.81 95 GLN A O 1
ATOM 799 N N . LYS A 1 96 ? -27.413 -1.862 45.913 1.00 92.88 96 LYS A N 1
ATOM 800 C CA . LYS A 1 96 ? -28.552 -1.167 46.528 1.00 92.88 96 LYS A CA 1
ATOM 801 C C . LYS A 1 96 ? -29.408 -2.103 47.390 1.00 92.88 96 LYS A C 1
ATOM 803 O O . LYS A 1 96 ? -29.709 -1.758 48.529 1.00 92.88 96 LYS A O 1
ATOM 808 N N . LYS A 1 97 ? -29.762 -3.295 46.891 1.00 93.12 97 LYS A N 1
ATOM 809 C CA . LYS A 1 97 ? -30.531 -4.290 47.667 1.00 93.12 97 LYS A CA 1
ATOM 810 C C . LYS A 1 97 ? -29.791 -4.765 48.914 1.00 93.12 97 LYS A C 1
ATOM 812 O O . LYS A 1 97 ? -30.426 -4.971 49.943 1.00 93.12 97 LYS A O 1
ATOM 817 N N . ILE A 1 98 ? -28.474 -4.957 48.826 1.00 92.50 98 ILE A N 1
ATOM 818 C CA . ILE A 1 98 ? -27.647 -5.352 49.974 1.00 92.50 98 ILE A CA 1
ATOM 819 C C . ILE A 1 98 ? -27.692 -4.252 51.039 1.00 92.50 98 ILE A C 1
ATOM 821 O O . ILE A 1 98 ? -28.007 -4.553 52.184 1.00 92.50 98 ILE A O 1
ATOM 825 N N . ALA A 1 99 ? -27.515 -2.983 50.657 1.00 92.12 99 ALA A N 1
ATOM 826 C CA . ALA A 1 99 ? -27.623 -1.857 51.587 1.00 92.12 99 ALA A CA 1
ATOM 827 C C . ALA A 1 99 ? -29.017 -1.749 52.240 1.00 92.12 99 ALA A C 1
ATOM 829 O O . ALA A 1 99 ? -29.122 -1.520 53.443 1.00 92.12 99 ALA A O 1
ATOM 830 N N . GLU A 1 100 ? -30.095 -1.958 51.473 1.00 90.31 100 GLU A N 1
ATOM 831 C CA . GLU A 1 100 ? -31.465 -1.988 52.008 1.00 90.31 100 GLU A CA 1
ATOM 832 C C . GLU A 1 100 ? -31.684 -3.153 52.985 1.00 90.31 100 GLU A C 1
ATOM 834 O O . GLU A 1 100 ? -32.320 -2.973 54.024 1.00 90.31 100 GLU A O 1
ATOM 839 N N . ARG A 1 101 ? -31.163 -4.348 52.675 1.00 89.06 101 ARG A N 1
ATOM 840 C CA . ARG A 1 101 ? -31.238 -5.520 53.558 1.00 89.06 101 ARG A CA 1
ATOM 841 C C . ARG A 1 101 ? -30.457 -5.281 54.842 1.00 89.06 101 ARG A C 1
ATOM 843 O O . ARG A 1 101 ? -30.996 -5.513 55.916 1.00 89.06 101 ARG A O 1
ATOM 850 N N . ASP A 1 102 ? -29.222 -4.812 54.737 1.00 88.00 102 ASP A N 1
ATOM 851 C CA . ASP A 1 102 ? -28.348 -4.603 55.889 1.00 88.00 102 ASP A CA 1
ATOM 852 C C . ASP A 1 102 ? -28.909 -3.494 56.800 1.00 88.00 102 ASP A C 1
ATOM 854 O O . ASP A 1 102 ? -28.867 -3.622 58.021 1.00 88.00 102 ASP A O 1
ATOM 858 N N . GLY A 1 103 ? -29.555 -2.467 56.230 1.00 84.12 103 GLY A N 1
ATOM 859 C CA . GLY A 1 103 ? -30.309 -1.465 56.991 1.00 84.12 103 GLY A CA 1
ATOM 860 C C . GLY A 1 103 ? -31.540 -2.029 57.713 1.00 84.12 103 GLY A C 1
ATOM 861 O O . GLY A 1 103 ? -31.789 -1.674 58.865 1.00 84.12 103 GLY A O 1
ATOM 862 N N . LYS A 1 104 ? -32.295 -2.939 57.080 1.00 83.19 104 LYS A N 1
ATOM 863 C CA . LYS A 1 104 ? -33.434 -3.627 57.720 1.00 83.19 104 LYS A CA 1
ATOM 864 C C . LYS A 1 104 ? -32.984 -4.565 58.836 1.00 83.19 104 LYS A C 1
ATOM 866 O O . LYS A 1 104 ? -33.557 -4.526 59.916 1.00 83.19 104 LYS A O 1
ATOM 871 N N . VAL A 1 105 ? -31.924 -5.337 58.604 1.00 80.31 105 VAL A N 1
ATOM 872 C CA . VAL A 1 105 ? -31.335 -6.230 59.610 1.00 80.31 105 VAL A CA 1
ATOM 873 C C . VAL A 1 105 ? -30.791 -5.422 60.787 1.00 80.31 105 VAL A C 1
ATOM 875 O O . VAL A 1 105 ? -31.025 -5.798 61.928 1.00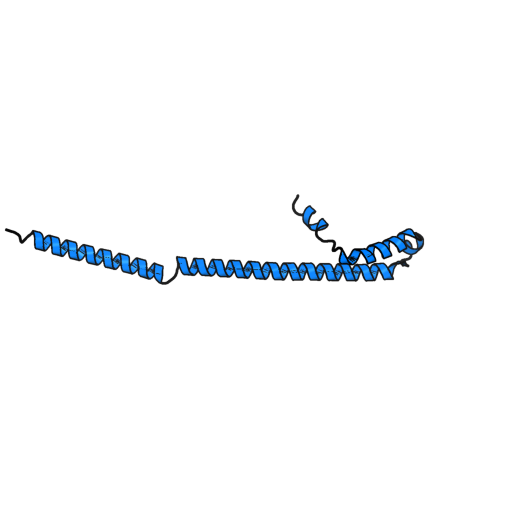 80.31 105 VAL A O 1
ATOM 878 N N . ALA A 1 106 ? -30.143 -4.278 60.548 1.00 77.69 106 ALA A N 1
ATOM 879 C CA . ALA A 1 106 ? -29.703 -3.387 61.620 1.00 77.69 106 ALA A CA 1
ATOM 880 C C . ALA A 1 106 ? -30.884 -2.797 62.419 1.00 77.69 106 ALA A C 1
ATOM 882 O O . ALA A 1 106 ? -30.808 -2.694 63.644 1.00 77.69 106 ALA A O 1
ATOM 883 N N . ALA A 1 107 ? -31.992 -2.451 61.754 1.00 75.19 107 ALA A N 1
ATOM 884 C C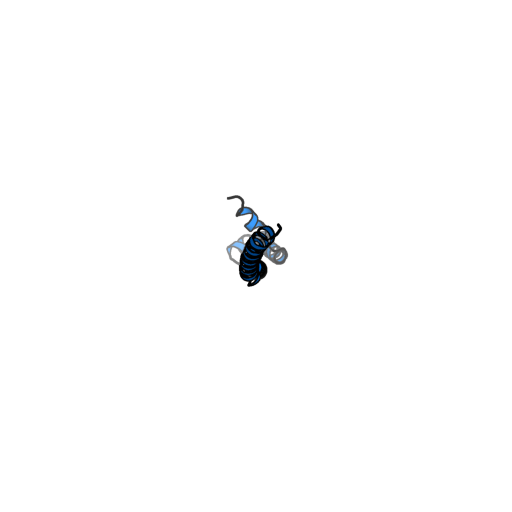A . ALA A 1 107 ? -33.210 -1.983 62.417 1.00 75.19 107 ALA A CA 1
ATOM 885 C C . ALA A 1 107 ? -33.885 -3.088 63.254 1.00 75.19 107 ALA A C 1
ATOM 887 O O . ALA A 1 107 ? -34.305 -2.834 64.383 1.00 75.19 107 ALA A O 1
ATOM 888 N N . GLU A 1 108 ? -33.939 -4.320 62.742 1.00 67.88 108 GLU A N 1
ATOM 889 C CA . GLU A 1 108 ? -34.482 -5.488 63.446 1.00 67.88 108 GLU A CA 1
ATOM 890 C C . GLU A 1 108 ? -33.582 -5.933 64.613 1.00 67.88 108 GLU A C 1
ATOM 892 O O . GLU A 1 108 ? -34.079 -6.223 65.699 1.00 67.88 108 GLU A O 1
ATOM 897 N N . GLN A 1 109 ? -32.256 -5.908 64.452 1.00 65.88 109 GLN A N 1
ATOM 898 C CA . GLN A 1 109 ? -31.290 -6.215 65.518 1.00 65.88 109 GLN A CA 1
ATOM 899 C C . GLN A 1 109 ? -31.266 -5.143 66.617 1.00 65.88 109 GLN A C 1
ATOM 901 O O . GLN A 1 109 ? -31.090 -5.468 67.792 1.00 65.88 109 GLN A O 1
ATOM 906 N N . GLY A 1 110 ? -31.494 -3.874 66.265 1.00 58.34 110 GLY A N 1
ATOM 907 C CA . GLY A 1 110 ? -31.704 -2.792 67.230 1.00 58.34 110 GLY A CA 1
ATOM 908 C C . GLY A 1 110 ? -33.014 -2.921 68.017 1.00 58.34 110 GLY A C 1
ATOM 909 O O . GLY A 1 110 ? -33.110 -2.403 69.130 1.00 58.34 110 GLY A O 1
ATOM 910 N N . LEU A 1 111 ? -34.005 -3.633 67.471 1.00 56.22 111 LEU A N 1
ATOM 911 C CA . LEU A 1 111 ? -35.249 -3.973 68.163 1.00 56.22 111 LEU A CA 1
ATOM 912 C C . LEU A 1 111 ? -35.070 -5.219 69.051 1.00 56.22 111 LEU A C 1
ATOM 914 O O . LEU A 1 111 ? -35.501 -5.215 70.201 1.00 56.22 111 LEU A O 1
ATOM 918 N N . ALA A 1 112 ? -34.349 -6.240 68.575 1.00 54.59 112 ALA A N 1
ATOM 919 C CA . ALA A 1 112 ? -34.029 -7.439 69.353 1.00 54.59 112 ALA A CA 1
ATOM 920 C C . ALA A 1 112 ? -33.175 -7.126 70.602 1.00 54.59 112 ALA A C 1
ATOM 922 O O . ALA A 1 112 ? -33.505 -7.586 71.692 1.00 54.59 112 ALA A O 1
ATOM 923 N N . ASN A 1 113 ? -32.158 -6.259 70.489 1.00 57.00 113 ASN A N 1
ATOM 924 C CA . ASN A 1 113 ? -31.309 -5.845 71.623 1.00 57.00 113 ASN A CA 1
ATOM 925 C C . ASN A 1 113 ? -32.002 -4.919 72.644 1.00 57.00 113 ASN A C 1
ATOM 927 O O . ASN A 1 113 ? -31.466 -4.705 73.726 1.00 57.00 113 ASN A O 1
ATOM 931 N N . LYS A 1 114 ? -33.186 -4.366 72.338 1.00 54.66 114 LYS A N 1
ATOM 932 C CA . LYS A 1 114 ? -34.017 -3.634 73.317 1.00 54.66 114 LYS A CA 1
ATOM 933 C C . LYS A 1 114 ? -34.950 -4.544 74.122 1.00 54.66 114 LYS A C 1
ATOM 935 O O . LYS A 1 114 ? -35.660 -4.051 74.992 1.00 54.66 114 LYS A O 1
ATOM 940 N N . THR A 1 115 ? -34.950 -5.848 73.838 1.00 52.09 115 THR A N 1
ATOM 941 C CA . THR A 1 115 ? -35.860 -6.831 74.449 1.00 52.09 115 THR A CA 1
ATOM 942 C C . THR A 1 115 ? -35.110 -7.928 75.211 1.00 52.09 115 THR A C 1
ATOM 944 O O . THR A 1 115 ? -35.627 -9.031 75.377 1.00 52.09 115 THR A O 1
ATOM 947 N N . GLN A 1 116 ? -33.893 -7.640 75.679 1.00 40.44 116 GLN A N 1
ATOM 948 C CA . GLN A 1 116 ? -33.195 -8.471 76.659 1.00 40.44 116 GLN A CA 1
ATOM 949 C C . GLN A 1 116 ? -33.242 -7.759 78.024 1.00 40.44 116 GLN A C 1
ATOM 951 O O . GLN A 1 116 ? -32.819 -6.604 78.085 1.00 40.44 116 GLN A O 1
ATOM 956 N N . PRO A 1 117 ? -33.846 -8.388 79.054 1.00 52.97 117 PRO A N 1
ATOM 957 C CA . PRO A 1 117 ? -34.064 -7.790 80.373 1.00 52.97 117 PRO A CA 1
ATOM 958 C C . PRO A 1 117 ? -32.768 -7.533 81.147 1.00 52.97 117 PRO A C 1
ATOM 960 O O . PRO A 1 117 ? -31.775 -8.260 80.909 1.00 52.97 117 PRO A O 1
#

pLDDT: mean 80.42, std 15.23, range [40.44, 95.62]